Protein AF-A0A6M5J5L5-F1 (afdb_monomer_lite)

Radius of gyration: 13.55 Å; chains: 1; bounding box: 31×40×32 Å

Secondary structure (DSSP, 8-state):
----S------HHHHHHHHHHHTT--HHHHHHHHT--HHHHHHHHTTSSPPPHHHHHHHHHHHT--GGGGS--HHHHHHHHTTT-

Sequence (85 aa):
MLSDMTESRIGIPDKVRGVAAEKGYTQERTALTIGISRTQLGERYAGRISFKADEILKLALAMRVPVERFFPKPEEIDAAEERVA

Foldseek 3Di:
DPPPDDPPPVALLVLLVVLCVVLVHDLCNLQVQQVHDSVVNVCCNVVVDPDDPVSLVSSCVVSVHDSCSSGDDPVSNVVSVVVVD

pLDDT: mean 87.16, std 18.39, range [34.5, 98.69]

Structure (mmCIF, N/CA/C/O backbone):
data_AF-A0A6M5J5L5-F1
#
_entry.id   AF-A0A6M5J5L5-F1
#
loop_
_atom_site.group_PDB
_atom_site.id
_atom_site.type_symbol
_atom_site.label_atom_id
_atom_site.label_alt_id
_atom_site.label_comp_id
_atom_site.label_asym_id
_atom_site.label_entity_id
_atom_site.label_seq_id
_atom_site.pdbx_PDB_ins_code
_atom_site.Cartn_x
_atom_site.Cartn_y
_atom_site.Cartn_z
_atom_site.occupancy
_atom_site.B_iso_or_equiv
_atom_site.auth_seq_id
_atom_site.auth_comp_id
_atom_site.auth_asym_id
_atom_site.auth_atom_id
_atom_site.pdbx_PDB_model_num
ATOM 1 N N . MET A 1 1 ? 6.522 28.592 -6.161 1.00 41.91 1 MET A N 1
ATOM 2 C CA . MET A 1 1 ? 6.643 27.315 -5.426 1.00 41.91 1 MET A CA 1
ATOM 3 C C . MET A 1 1 ? 5.356 26.538 -5.626 1.00 41.91 1 MET A C 1
ATOM 5 O O . MET A 1 1 ? 4.368 26.958 -5.050 1.00 41.91 1 MET A O 1
ATOM 9 N N . LEU A 1 2 ? 5.355 25.512 -6.486 1.00 37.12 2 LEU A N 1
ATOM 10 C CA . LEU A 1 2 ?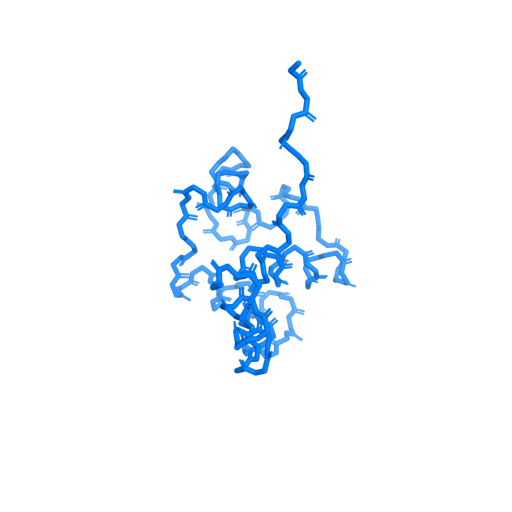 4.284 24.507 -6.658 1.00 37.12 2 LEU A CA 1
ATOM 11 C C .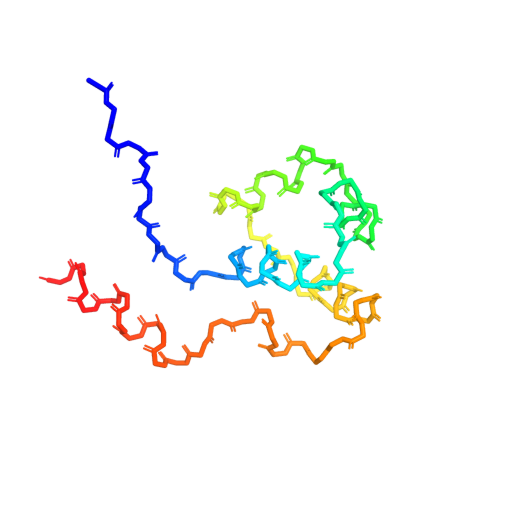 LEU A 1 2 ? 4.770 23.432 -7.662 1.00 37.12 2 LEU A C 1
ATOM 13 O O . LEU A 1 2 ? 4.113 23.142 -8.652 1.00 37.12 2 LEU A O 1
ATOM 17 N N . SER A 1 3 ? 5.974 22.888 -7.457 1.00 34.50 3 SER A N 1
ATOM 18 C CA . SER A 1 3 ? 6.565 21.883 -8.365 1.00 34.50 3 SER A CA 1
ATOM 19 C C . SER A 1 3 ? 6.399 20.444 -7.860 1.00 34.50 3 SER A C 1
ATOM 21 O O . SER A 1 3 ? 7.079 19.551 -8.341 1.00 34.50 3 SER A O 1
ATOM 23 N N . ASP A 1 4 ? 5.517 20.214 -6.884 1.00 46.72 4 ASP A N 1
ATOM 24 C CA . ASP A 1 4 ? 5.471 18.969 -6.103 1.00 46.72 4 ASP A CA 1
ATOM 25 C C . ASP A 1 4 ? 4.241 18.095 -6.407 1.00 46.72 4 ASP A C 1
ATOM 27 O O . ASP A 1 4 ? 3.597 17.558 -5.509 1.00 46.72 4 ASP A O 1
ATOM 31 N N . MET A 1 5 ? 3.841 17.981 -7.677 1.00 42.44 5 MET A N 1
ATOM 32 C CA . MET A 1 5 ? 2.728 17.104 -8.045 1.00 42.44 5 MET A CA 1
ATOM 33 C C . MET A 1 5 ? 3.059 16.275 -9.286 1.00 42.44 5 MET A C 1
ATOM 35 O O . MET A 1 5 ? 3.122 16.786 -10.401 1.00 42.44 5 MET A O 1
ATOM 39 N N . THR A 1 6 ? 3.145 14.958 -9.069 1.00 42.16 6 THR A N 1
ATOM 40 C CA . THR A 1 6 ? 3.058 13.871 -10.064 1.00 42.16 6 THR A CA 1
ATOM 41 C C . THR A 1 6 ? 4.300 13.540 -10.904 1.00 42.16 6 THR A C 1
ATOM 43 O O . THR A 1 6 ? 4.192 13.272 -12.098 1.00 42.16 6 THR A O 1
ATOM 46 N N . GLU A 1 7 ? 5.466 13.352 -10.277 1.00 47.25 7 GLU A N 1
ATOM 47 C CA . GLU A 1 7 ? 6.351 12.285 -10.773 1.00 47.25 7 GLU A CA 1
ATOM 48 C C . GLU A 1 7 ? 5.633 10.945 -10.537 1.00 47.25 7 GLU A C 1
ATOM 50 O O . GLU A 1 7 ? 5.638 10.409 -9.429 1.00 47.25 7 GLU A O 1
ATOM 55 N N . SER A 1 8 ? 4.942 10.426 -11.558 1.00 49.31 8 SER A N 1
ATOM 56 C CA . SER A 1 8 ? 4.373 9.072 -11.541 1.00 49.31 8 SER A CA 1
ATOM 57 C C . SER A 1 8 ? 5.503 8.045 -11.550 1.00 49.31 8 SER A C 1
ATOM 59 O O . SER A 1 8 ? 5.796 7.430 -12.572 1.00 49.31 8 SER A O 1
ATOM 61 N N . ARG A 1 9 ? 6.155 7.853 -10.405 1.00 56.88 9 ARG A N 1
ATOM 62 C CA . ARG A 1 9 ? 6.921 6.635 -10.155 1.00 56.88 9 ARG A CA 1
ATOM 63 C C . ARG A 1 9 ? 5.896 5.521 -10.036 1.00 56.88 9 ARG A C 1
ATOM 65 O O . ARG A 1 9 ? 5.081 5.555 -9.127 1.00 56.88 9 ARG A O 1
ATOM 72 N N . ILE A 1 10 ? 5.881 4.567 -10.962 1.00 72.19 10 ILE A N 1
ATOM 73 C CA . ILE A 1 10 ? 5.011 3.390 -10.852 1.00 72.19 10 ILE A CA 1
ATOM 74 C C . ILE A 1 10 ? 5.644 2.469 -9.802 1.00 72.19 10 ILE A C 1
ATOM 76 O O . ILE A 1 10 ? 6.412 1.567 -10.121 1.00 72.19 10 ILE A O 1
ATOM 80 N N . GLY A 1 11 ? 5.386 2.749 -8.524 1.00 89.88 11 GLY A N 1
ATOM 81 C CA . GLY A 1 11 ? 5.947 2.005 -7.401 1.00 89.88 11 GLY A CA 1
ATOM 82 C C . GLY A 1 11 ? 4.954 1.034 -6.769 1.00 89.88 11 GLY A C 1
ATOM 83 O O . GLY A 1 11 ? 3.745 1.082 -7.008 1.00 89.88 11 GLY A O 1
ATOM 84 N N . ILE A 1 12 ? 5.458 0.184 -5.870 1.00 94.75 12 ILE A N 1
ATOM 85 C CA . ILE A 1 12 ? 4.615 -0.641 -4.986 1.00 94.75 12 ILE A CA 1
ATOM 86 C C . ILE A 1 12 ? 3.527 0.205 -4.286 1.00 94.75 12 ILE A C 1
ATOM 88 O O . ILE A 1 12 ? 2.377 -0.236 -4.263 1.00 94.75 12 ILE A O 1
ATOM 92 N N . PRO A 1 13 ? 3.800 1.425 -3.767 1.00 96.00 13 PRO A N 1
ATOM 93 C CA . PRO A 1 13 ? 2.757 2.269 -3.181 1.00 96.00 13 PRO A CA 1
ATOM 94 C C . PRO A 1 13 ? 1.577 2.562 -4.117 1.00 96.00 13 PRO A C 1
ATOM 96 O O . PRO A 1 13 ? 0.423 2.510 -3.687 1.00 96.00 13 PRO A O 1
ATOM 99 N N . ASP A 1 14 ? 1.840 2.825 -5.395 1.00 93.69 14 ASP A N 1
ATOM 100 C CA . ASP A 1 14 ? 0.817 3.113 -6.404 1.00 93.69 14 ASP A CA 1
ATOM 101 C C . ASP A 1 14 ? 0.001 1.879 -6.745 1.00 93.69 14 ASP A C 1
ATOM 103 O O . ASP A 1 14 ? -1.228 1.947 -6.809 1.00 93.69 14 ASP A O 1
ATOM 107 N N . LYS A 1 15 ? 0.663 0.726 -6.862 1.00 96.44 15 LYS A N 1
ATOM 108 C CA . LYS A 1 15 ? -0.021 -0.554 -7.048 1.00 96.44 15 LYS A CA 1
ATOM 109 C C . LYS A 1 15 ? -0.917 -0.888 -5.858 1.00 96.44 15 LYS A C 1
ATOM 111 O O . LYS A 1 15 ? -2.078 -1.241 -6.056 1.00 96.44 15 LYS A O 1
ATOM 116 N N . VAL A 1 16 ? -0.438 -0.699 -4.625 1.00 97.38 16 VAL A N 1
ATOM 117 C CA . VAL A 1 16 ? -1.253 -0.896 -3.415 1.00 97.38 16 VAL A CA 1
ATOM 118 C C . VAL A 1 16 ? -2.453 0.047 -3.399 1.00 97.38 16 VAL A C 1
ATOM 120 O O . VAL A 1 16 ? -3.563 -0.407 -3.124 1.00 97.38 16 VAL A O 1
ATOM 123 N N . ARG A 1 17 ? -2.274 1.336 -3.720 1.00 96.25 17 ARG A N 1
ATOM 124 C CA . ARG A 1 17 ? -3.389 2.294 -3.823 1.00 96.25 17 ARG A CA 1
ATOM 125 C C . ARG A 1 17 ? -4.404 1.880 -4.885 1.00 96.25 17 ARG A C 1
ATOM 127 O O . ARG A 1 17 ? -5.599 1.893 -4.603 1.00 96.25 17 ARG A O 1
ATOM 134 N N . GLY A 1 18 ? -3.934 1.483 -6.066 1.00 96.44 18 GLY A N 1
ATOM 135 C CA . GLY A 1 18 ? -4.784 1.053 -7.175 1.00 96.44 18 GLY A CA 1
ATOM 136 C C . GLY A 1 18 ? -5.627 -0.171 -6.821 1.00 96.44 18 GLY A C 1
ATOM 137 O O . GLY A 1 18 ? -6.846 -0.149 -6.984 1.00 96.44 18 GLY A O 1
ATOM 138 N N . VAL A 1 19 ? -5.006 -1.209 -6.255 1.00 97.75 19 VAL A N 1
ATOM 139 C CA . VAL A 1 19 ? -5.726 -2.415 -5.816 1.00 97.75 19 VAL A CA 1
ATOM 140 C C . VAL A 1 19 ? -6.684 -2.098 -4.666 1.00 97.75 19 VAL A C 1
ATOM 142 O O . VAL A 1 19 ? -7.826 -2.557 -4.683 1.00 97.75 19 VAL A O 1
ATOM 145 N N . ALA A 1 20 ? -6.266 -1.293 -3.684 1.00 97.62 20 ALA A N 1
ATOM 146 C CA . ALA A 1 20 ? -7.135 -0.899 -2.577 1.00 97.62 20 ALA A CA 1
ATOM 147 C C . ALA A 1 20 ? -8.386 -0.162 -3.080 1.00 97.62 20 ALA A C 1
ATOM 149 O O . ALA A 1 20 ? -9.493 -0.494 -2.660 1.00 97.62 20 ALA A O 1
ATOM 150 N N . ALA A 1 21 ? -8.229 0.771 -4.022 1.00 97.44 21 ALA A N 1
ATOM 151 C CA . ALA A 1 21 ? -9.345 1.478 -4.641 1.00 97.44 21 ALA A CA 1
ATOM 152 C C . ALA A 1 21 ? -10.277 0.523 -5.410 1.00 97.44 21 ALA A C 1
ATOM 154 O O . ALA A 1 21 ? -11.486 0.557 -5.188 1.00 97.44 21 ALA A O 1
ATOM 155 N N . GLU A 1 22 ? -9.729 -0.383 -6.231 1.00 97.75 22 GLU A N 1
ATOM 156 C CA . GLU A 1 22 ? -10.505 -1.401 -6.967 1.00 97.75 22 GLU A CA 1
ATOM 157 C C . GLU A 1 22 ? -11.337 -2.283 -6.023 1.00 97.75 22 GLU A C 1
ATOM 159 O O . GLU A 1 22 ? -12.470 -2.648 -6.332 1.00 97.75 22 GLU A O 1
ATOM 164 N N . LYS A 1 23 ? -10.786 -2.628 -4.853 1.00 97.69 23 LYS A N 1
ATOM 165 C CA . LYS A 1 23 ? -11.452 -3.476 -3.855 1.00 97.69 23 LYS A CA 1
ATOM 166 C C . LYS A 1 23 ? -12.302 -2.704 -2.843 1.00 97.69 23 LYS A C 1
ATOM 168 O O . LYS A 1 23 ? -12.831 -3.319 -1.916 1.00 97.69 23 LYS A O 1
ATOM 173 N N . GLY A 1 24 ? -12.440 -1.385 -2.985 1.00 97.31 24 GLY A N 1
ATOM 174 C CA . GLY A 1 24 ? -13.230 -0.553 -2.071 1.00 97.31 24 GLY A CA 1
ATOM 175 C C . GLY A 1 24 ? -12.639 -0.449 -0.658 1.00 97.31 24 GLY A C 1
ATOM 176 O O . GLY A 1 24 ? -13.373 -0.342 0.326 1.00 97.31 24 GLY A O 1
ATOM 177 N N . TYR A 1 25 ? -11.315 -0.527 -0.526 1.00 98.06 25 TYR A N 1
ATOM 178 C CA . TYR A 1 25 ? -10.614 -0.339 0.740 1.00 98.06 25 TYR A CA 1
ATOM 179 C C . TYR A 1 25 ? -10.316 1.143 0.972 1.00 98.06 25 TYR A C 1
ATOM 181 O O . TYR A 1 25 ? -9.680 1.809 0.157 1.00 98.06 25 TYR A O 1
ATOM 189 N N . THR A 1 26 ? -10.730 1.651 2.132 1.00 97.25 26 THR A N 1
ATOM 190 C CA . THR A 1 26 ? -10.287 2.960 2.622 1.00 97.25 26 THR A CA 1
ATOM 191 C C . THR A 1 26 ? -8.854 2.874 3.149 1.00 97.25 26 THR A C 1
ATOM 193 O O . THR A 1 26 ? -8.379 1.795 3.505 1.00 97.25 26 THR A O 1
ATOM 196 N N . GLN A 1 27 ? -8.171 4.016 3.283 1.00 96.38 27 GLN A N 1
ATOM 197 C CA . GLN A 1 27 ? -6.857 4.062 3.945 1.00 96.38 27 GLN A CA 1
ATOM 198 C C . GLN A 1 27 ? -6.901 3.476 5.360 1.00 96.38 27 GLN A C 1
ATOM 200 O O . GLN A 1 27 ? -6.007 2.733 5.750 1.00 96.38 27 GLN A O 1
ATOM 205 N N . GLU A 1 28 ? -7.958 3.774 6.115 1.00 97.94 28 GLU A N 1
ATOM 206 C CA . GLU A 1 28 ? -8.159 3.242 7.463 1.00 97.94 28 GLU A CA 1
ATOM 207 C C . GLU A 1 28 ? -8.201 1.710 7.457 1.00 97.94 28 GLU A C 1
ATOM 209 O O . GLU A 1 28 ? -7.460 1.052 8.184 1.00 97.94 28 GLU A O 1
ATOM 214 N N . ARG A 1 29 ? -9.009 1.129 6.562 1.00 98.25 29 ARG A N 1
ATOM 215 C CA . ARG A 1 29 ? -9.149 -0.322 6.432 1.00 98.25 29 ARG A CA 1
ATOM 216 C C . ARG A 1 29 ? -7.851 -0.979 5.969 1.00 98.25 29 ARG A C 1
ATOM 218 O O . ARG A 1 29 ? -7.490 -2.035 6.486 1.00 98.25 29 ARG A O 1
ATOM 225 N N . THR A 1 30 ? -7.143 -0.373 5.019 1.00 98.44 30 THR A N 1
ATOM 226 C CA . THR A 1 30 ? -5.837 -0.863 4.562 1.00 98.44 30 THR A CA 1
ATOM 227 C C . THR A 1 30 ? -4.823 -0.875 5.706 1.00 98.44 30 THR A C 1
ATOM 229 O O . THR A 1 30 ? -4.142 -1.879 5.894 1.00 98.44 30 THR A O 1
ATOM 232 N N . ALA A 1 31 ? -4.759 0.195 6.505 1.00 98.50 31 ALA A N 1
ATOM 233 C CA . ALA A 1 31 ? -3.841 0.298 7.639 1.00 98.50 31 ALA A CA 1
ATOM 234 C C . ALA A 1 31 ? -4.152 -0.758 8.711 1.00 98.50 31 ALA A C 1
ATOM 236 O O . ALA A 1 31 ? -3.258 -1.494 9.132 1.00 98.50 31 ALA A O 1
ATOM 237 N N . LEU A 1 32 ? -5.435 -0.908 9.062 1.00 98.50 32 LEU A N 1
ATOM 238 C CA . LEU A 1 32 ? -5.914 -1.938 9.987 1.00 98.50 32 LEU A CA 1
ATO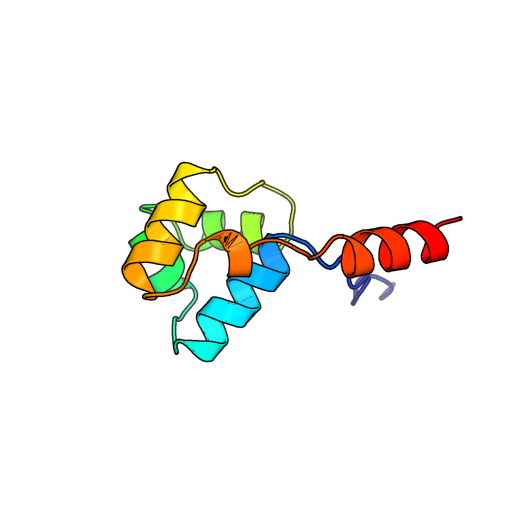M 239 C C . LEU A 1 32 ? -5.563 -3.352 9.508 1.00 98.50 32 LEU A C 1
ATOM 241 O O . LEU A 1 32 ? -5.130 -4.177 10.305 1.00 98.50 32 LEU A O 1
ATOM 245 N N . THR A 1 33 ? -5.689 -3.622 8.204 1.00 98.44 33 THR A N 1
ATOM 246 C CA . THR A 1 33 ? -5.410 -4.945 7.612 1.00 98.44 33 THR A CA 1
ATOM 247 C C . THR A 1 33 ? -3.966 -5.398 7.838 1.00 98.44 33 THR A C 1
ATOM 249 O O . THR A 1 33 ? -3.716 -6.584 8.041 1.00 98.44 33 THR A O 1
ATOM 252 N N . ILE A 1 34 ? -3.011 -4.468 7.820 1.00 98.19 34 ILE A N 1
ATOM 253 C CA . ILE A 1 34 ? -1.588 -4.770 8.030 1.00 98.19 34 ILE A CA 1
ATOM 254 C C . ILE A 1 34 ? -1.098 -4.423 9.439 1.00 98.19 34 ILE A C 1
ATOM 256 O O . ILE A 1 34 ? 0.088 -4.577 9.720 1.00 98.19 34 ILE A O 1
ATOM 260 N N . GLY A 1 35 ? -2.003 -4.013 10.333 1.00 98.19 3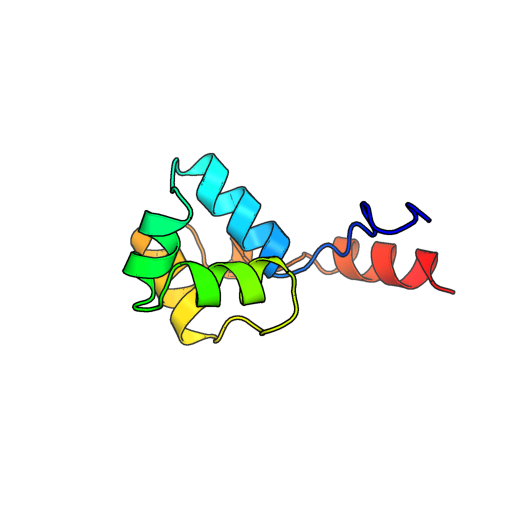5 GLY A N 1
ATOM 261 C CA . GLY A 1 35 ? -1.707 -3.759 11.742 1.00 98.19 35 GLY A CA 1
ATOM 262 C C . GLY A 1 35 ? -0.876 -2.500 11.996 1.00 98.19 35 GLY A C 1
ATOM 263 O O . GLY A 1 35 ? -0.048 -2.499 12.903 1.00 98.19 35 GLY A O 1
ATOM 264 N N . ILE A 1 36 ? -1.069 -1.442 11.201 1.00 98.38 36 ILE A N 1
ATOM 265 C CA . ILE A 1 36 ? -0.360 -0.160 11.358 1.00 98.38 36 ILE A CA 1
ATOM 266 C C . ILE A 1 36 ? -1.335 1.008 11.524 1.00 98.38 36 ILE A C 1
ATOM 268 O O . ILE A 1 36 ? -2.531 0.889 11.255 1.00 98.38 36 ILE A O 1
ATOM 272 N N . SER A 1 37 ? -0.821 2.171 11.929 1.00 98.31 37 SER A N 1
ATOM 273 C CA . SER A 1 37 ? -1.620 3.396 11.970 1.00 98.31 37 SER A CA 1
ATOM 274 C C . SER A 1 37 ? -1.864 3.972 10.572 1.00 98.31 37 SER A C 1
ATOM 276 O O . SER A 1 37 ? -1.077 3.788 9.639 1.00 98.31 37 SER A O 1
ATOM 278 N N . ARG A 1 38 ? -2.938 4.753 10.425 1.00 97.25 38 ARG A N 1
ATOM 279 C CA . ARG A 1 38 ? -3.246 5.450 9.168 1.00 97.25 38 ARG A CA 1
ATOM 280 C C . ARG A 1 38 ? -2.130 6.413 8.741 1.00 97.25 38 ARG A C 1
ATOM 282 O O . ARG A 1 38 ? -1.839 6.505 7.553 1.00 97.25 38 ARG A O 1
ATOM 289 N N . THR A 1 39 ? -1.456 7.064 9.692 1.00 97.62 39 THR A N 1
ATOM 290 C CA . THR A 1 39 ? -0.280 7.909 9.418 1.00 97.62 39 THR A CA 1
ATOM 291 C C . THR A 1 39 ? 0.870 7.089 8.838 1.00 97.62 39 THR A C 1
ATOM 293 O O . THR A 1 39 ? 1.437 7.467 7.819 1.00 97.62 39 THR A O 1
ATOM 296 N N . GLN A 1 40 ? 1.170 5.921 9.417 1.00 97.75 40 GLN A N 1
ATOM 297 C CA . GLN A 1 40 ? 2.209 5.022 8.901 1.00 97.75 40 GLN A CA 1
ATOM 298 C C . GLN A 1 40 ? 1.879 4.468 7.511 1.00 97.75 40 GLN A C 1
ATOM 300 O O . GLN A 1 40 ? 2.791 4.208 6.723 1.00 97.75 40 GLN A O 1
ATOM 305 N N . LEU A 1 41 ? 0.595 4.277 7.194 1.00 98.00 41 LEU A N 1
ATOM 306 C CA . LEU A 1 41 ? 0.175 3.957 5.832 1.00 98.00 41 LEU A CA 1
ATOM 307 C C . LEU A 1 41 ? 0.387 5.151 4.890 1.00 98.00 41 LEU A C 1
ATOM 309 O O . LEU A 1 41 ? 0.852 4.958 3.770 1.00 98.00 41 LEU A O 1
ATOM 313 N N . GLY A 1 42 ? 0.094 6.372 5.343 1.00 97.06 42 GLY A N 1
ATOM 314 C CA . GLY A 1 42 ? 0.348 7.604 4.594 1.00 97.06 42 GLY A CA 1
ATOM 315 C C . GLY A 1 42 ? 1.817 7.757 4.190 1.00 97.06 42 GLY A C 1
ATOM 316 O O . GLY A 1 42 ? 2.105 8.020 3.026 1.00 97.06 42 GLY A O 1
ATOM 317 N N . GLU A 1 43 ? 2.743 7.484 5.110 1.00 97.06 43 GLU A N 1
ATOM 318 C CA . GLU A 1 43 ? 4.188 7.481 4.835 1.00 97.06 43 GLU A CA 1
ATOM 319 C C . GLU A 1 43 ? 4.591 6.454 3.766 1.00 97.06 43 GLU A C 1
ATOM 321 O O . GLU A 1 43 ? 5.453 6.727 2.928 1.00 97.06 43 GLU A O 1
ATOM 326 N N . ARG A 1 44 ? 3.929 5.289 3.742 1.00 96.81 44 ARG A N 1
ATOM 327 C CA . ARG A 1 44 ? 4.144 4.276 2.700 1.00 96.81 44 ARG A CA 1
ATOM 328 C C . ARG A 1 44 ? 3.584 4.700 1.353 1.00 96.81 44 ARG A C 1
ATOM 330 O O . ARG A 1 44 ? 4.247 4.549 0.335 1.00 96.81 44 ARG A O 1
ATOM 337 N N . TYR A 1 45 ? 2.382 5.268 1.338 1.00 95.25 45 TYR A N 1
ATOM 338 C CA . TYR A 1 45 ? 1.763 5.813 0.127 1.00 95.25 45 TYR A CA 1
ATOM 339 C C . TYR A 1 45 ? 2.544 6.992 -0.459 1.00 95.25 45 TYR A C 1
ATOM 341 O O . TYR A 1 45 ? 2.544 7.179 -1.671 1.00 95.25 45 TYR A O 1
ATOM 349 N N . ALA A 1 46 ? 3.238 7.758 0.379 1.00 92.50 46 ALA A N 1
ATOM 350 C CA . ALA A 1 46 ? 4.157 8.803 -0.057 1.00 92.50 46 ALA A CA 1
ATOM 351 C C . ALA A 1 46 ? 5.519 8.261 -0.538 1.00 92.50 46 ALA A C 1
ATOM 353 O O . ALA A 1 46 ? 6.361 9.047 -0.956 1.00 92.50 46 ALA A O 1
ATOM 354 N N . GLY A 1 47 ? 5.769 6.949 -0.445 1.00 91.44 47 GLY A N 1
ATOM 355 C CA . GLY A 1 47 ? 7.049 6.336 -0.812 1.00 91.44 47 GLY A CA 1
ATOM 356 C C . GLY A 1 47 ? 8.199 6.633 0.157 1.00 91.44 47 GLY A C 1
ATOM 357 O O . GLY A 1 47 ? 9.338 6.289 -0.139 1.00 91.44 47 GLY A O 1
ATOM 358 N N . ARG A 1 48 ? 7.923 7.246 1.319 1.00 93.38 48 ARG A N 1
ATOM 359 C CA . ARG A 1 48 ? 8.935 7.559 2.345 1.00 93.38 48 ARG A CA 1
ATOM 360 C C . ARG A 1 48 ? 9.336 6.332 3.159 1.00 93.38 48 ARG A C 1
ATOM 362 O O . ARG A 1 48 ? 10.464 6.243 3.631 1.00 93.38 48 ARG A O 1
ATOM 369 N N . ILE A 1 49 ? 8.413 5.383 3.314 1.00 95.44 49 ILE A N 1
ATOM 370 C CA . ILE A 1 49 ? 8.644 4.094 3.972 1.00 95.44 49 ILE A CA 1
ATOM 371 C C . ILE A 1 49 ? 8.222 2.976 3.018 1.00 95.44 49 ILE A C 1
ATOM 373 O O . ILE A 1 49 ? 7.105 2.977 2.512 1.00 95.44 49 ILE A O 1
ATOM 377 N N . SER A 1 50 ? 9.083 1.987 2.798 1.00 95.44 50 SER A N 1
ATOM 378 C CA .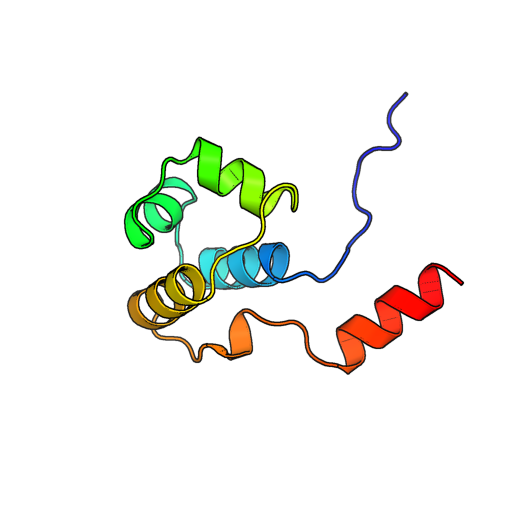 SER A 1 50 ? 8.729 0.830 1.971 1.00 95.44 50 SER A CA 1
ATOM 379 C C . SER A 1 50 ? 7.706 -0.074 2.664 1.00 95.44 50 SER A C 1
ATOM 381 O O . SER A 1 50 ? 7.729 -0.257 3.885 1.00 95.44 50 SER A O 1
ATOM 383 N N . PHE A 1 51 ? 6.830 -0.698 1.874 1.00 97.62 51 PHE A N 1
ATOM 384 C CA . PHE A 1 51 ? 6.032 -1.822 2.359 1.00 97.62 51 PHE A CA 1
ATOM 385 C C . PHE A 1 51 ? 6.938 -3.019 2.645 1.00 97.62 51 PHE A C 1
ATOM 387 O O . PHE A 1 51 ? 7.820 -3.349 1.851 1.00 97.62 51 PHE A O 1
ATOM 394 N N . LYS A 1 52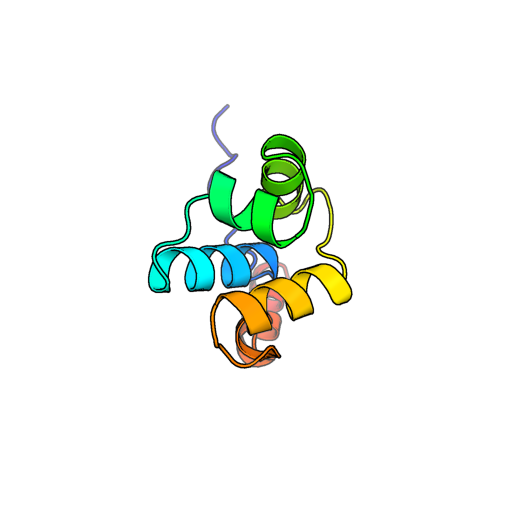 ? 6.698 -3.693 3.769 1.00 97.94 52 LYS A N 1
ATOM 395 C CA . LYS A 1 52 ? 7.348 -4.972 4.066 1.00 97.94 52 LYS A CA 1
ATOM 396 C C . LYS A 1 52 ? 6.681 -6.095 3.274 1.00 97.94 52 LYS A C 1
ATOM 398 O O . LYS A 1 52 ? 5.493 -6.028 2.959 1.00 97.94 52 LYS A O 1
ATOM 403 N N . ALA A 1 53 ? 7.426 -7.162 3.000 1.00 97.50 53 ALA A N 1
ATOM 404 C CA . ALA A 1 53 ? 6.903 -8.312 2.261 1.00 97.50 53 ALA A CA 1
ATOM 405 C C . ALA A 1 53 ? 5.676 -8.949 2.944 1.00 97.50 53 ALA A C 1
ATOM 407 O O . ALA A 1 53 ? 4.708 -9.306 2.273 1.00 97.50 53 ALA A O 1
ATOM 408 N N . ASP A 1 54 ? 5.675 -9.037 4.278 1.00 98.25 54 ASP A N 1
ATOM 409 C CA . ASP A 1 54 ? 4.551 -9.585 5.042 1.00 98.25 54 ASP A CA 1
ATOM 410 C C . ASP A 1 54 ? 3.314 -8.672 5.008 1.00 98.25 54 ASP A C 1
ATOM 412 O O . ASP A 1 54 ? 2.188 -9.166 4.995 1.00 98.25 54 ASP A O 1
ATOM 416 N N . GLU A 1 55 ? 3.501 -7.350 4.946 1.00 98.44 55 GLU A N 1
ATOM 417 C CA . GLU A 1 55 ? 2.411 -6.383 4.769 1.00 98.44 55 GLU A CA 1
ATOM 418 C C . GLU A 1 55 ? 1.728 -6.580 3.410 1.00 98.44 55 GLU A C 1
ATOM 420 O O . GLU A 1 55 ? 0.502 -6.668 3.346 1.00 98.44 55 GLU A O 1
ATOM 425 N N . ILE A 1 56 ? 2.508 -6.724 2.334 1.00 98.38 56 ILE A N 1
ATOM 426 C CA . ILE A 1 56 ? 1.972 -6.986 0.989 1.00 98.38 56 ILE A CA 1
ATOM 427 C C . ILE A 1 56 ? 1.228 -8.323 0.942 1.00 98.38 56 ILE A C 1
ATOM 429 O O . ILE A 1 56 ? 0.123 -8.394 0.402 1.00 98.38 56 ILE A O 1
ATOM 433 N N . LEU A 1 57 ? 1.774 -9.370 1.566 1.00 98.38 57 LEU A N 1
ATOM 434 C CA . LEU A 1 57 ? 1.116 -10.674 1.622 1.00 98.38 57 LEU A CA 1
ATOM 435 C C . LEU A 1 57 ? -0.224 -10.614 2.376 1.00 98.38 57 LEU A C 1
ATOM 437 O O . LEU A 1 57 ? -1.223 -11.159 1.904 1.00 98.38 57 LEU A O 1
ATOM 441 N N . LYS A 1 58 ? -0.281 -9.908 3.514 1.00 98.69 58 LYS A N 1
ATOM 442 C CA . LYS A 1 58 ? -1.527 -9.689 4.272 1.00 98.69 58 LYS A CA 1
ATOM 443 C C . LYS A 1 58 ? -2.576 -8.957 3.433 1.00 98.69 58 LYS A C 1
ATOM 445 O O . LYS A 1 58 ? -3.743 -9.347 3.447 1.00 98.69 58 LYS A O 1
ATOM 450 N N . LEU A 1 59 ? -2.170 -7.934 2.678 1.00 98.50 59 LEU A N 1
ATOM 451 C CA . LEU A 1 59 ? -3.070 -7.209 1.776 1.00 98.50 59 LEU A CA 1
ATOM 452 C C . LEU A 1 59 ? -3.591 -8.108 0.656 1.00 98.50 59 LEU A C 1
ATOM 454 O O . LEU A 1 59 ? -4.795 -8.113 0.417 1.00 98.50 59 LEU A O 1
ATOM 458 N N . ALA A 1 60 ? -2.728 -8.908 0.026 1.00 98.62 60 ALA A N 1
ATOM 459 C CA . ALA A 1 60 ? -3.120 -9.850 -1.022 1.00 98.62 60 ALA A CA 1
ATOM 460 C C . ALA A 1 60 ? -4.186 -10.843 -0.542 1.00 98.62 60 ALA A C 1
ATOM 462 O O . ALA A 1 60 ? -5.230 -10.994 -1.183 1.00 98.62 60 ALA A O 1
ATOM 463 N N . LEU A 1 61 ? -3.975 -11.438 0.636 1.00 98.44 61 LEU A N 1
ATOM 464 C CA . LEU A 1 61 ? -4.936 -12.348 1.259 1.00 98.44 61 LEU A CA 1
ATOM 465 C C . LEU A 1 61 ? -6.263 -11.648 1.581 1.00 98.44 61 LEU A C 1
ATOM 467 O O . LEU A 1 61 ? -7.331 -12.152 1.230 1.00 98.44 61 LEU A O 1
ATOM 471 N N . ALA A 1 62 ? -6.214 -10.469 2.204 1.00 98.38 62 ALA A N 1
ATOM 472 C CA . ALA A 1 62 ? -7.414 -9.736 2.602 1.00 98.38 62 ALA A CA 1
ATOM 473 C C . ALA A 1 62 ? -8.231 -9.232 1.400 1.00 98.38 62 ALA A C 1
ATOM 475 O O . ALA A 1 62 ? -9.461 -9.270 1.423 1.00 98.38 62 ALA A O 1
ATOM 476 N N . MET A 1 63 ? -7.551 -8.778 0.347 1.00 98.25 63 MET A N 1
ATOM 477 C CA . MET A 1 63 ? -8.152 -8.234 -0.874 1.00 98.25 63 MET A CA 1
ATOM 478 C C . MET A 1 63 ? -8.502 -9.313 -1.907 1.00 98.25 63 MET A C 1
ATOM 480 O O . MET A 1 63 ? -9.119 -8.996 -2.927 1.00 98.25 63 MET A O 1
ATOM 484 N N . ARG A 1 64 ? -8.138 -10.576 -1.639 1.00 97.88 64 ARG A N 1
ATOM 485 C CA . ARG A 1 64 ? -8.347 -11.737 -2.518 1.00 97.88 64 ARG A CA 1
ATOM 486 C C . ARG A 1 64 ? -7.810 -11.495 -3.926 1.00 97.88 64 ARG A C 1
ATOM 488 O O . ARG A 1 64 ? -8.508 -11.699 -4.919 1.00 97.88 64 ARG A O 1
ATOM 495 N N . VAL A 1 65 ? -6.569 -11.028 -4.001 1.00 97.81 65 VAL A N 1
ATOM 496 C CA . VAL A 1 65 ? -5.847 -10.868 -5.263 1.00 97.81 65 VAL A CA 1
ATOM 497 C C . VAL A 1 65 ? -4.495 -11.569 -5.196 1.00 97.81 65 VAL A C 1
ATOM 499 O O . VAL A 1 65 ? -3.929 -11.686 -4.108 1.00 97.81 65 VAL A O 1
ATOM 502 N N . PRO A 1 66 ? -3.951 -11.997 -6.342 1.00 98.12 66 PRO A N 1
ATOM 503 C CA . PRO A 1 66 ? -2.580 -12.475 -6.403 1.00 98.12 66 PRO A CA 1
ATOM 504 C C . PRO A 1 66 ? -1.575 -11.392 -5.979 1.00 98.12 66 PRO A C 1
ATOM 506 O O . PRO A 1 66 ? -1.789 -10.200 -6.227 1.00 98.12 66 PRO A O 1
ATOM 509 N N . VAL A 1 67 ? -0.485 -11.804 -5.326 1.00 97.88 67 VAL A N 1
ATOM 510 C CA . VAL A 1 67 ? 0.496 -10.893 -4.709 1.00 97.88 67 VAL A CA 1
ATOM 511 C C . VAL A 1 67 ? 1.233 -10.043 -5.748 1.00 97.88 67 VAL A C 1
ATOM 513 O O . VAL A 1 67 ? 1.548 -8.882 -5.496 1.00 97.88 67 VAL A O 1
ATOM 516 N N . GLU A 1 68 ? 1.428 -10.577 -6.953 1.00 97.00 68 GLU A N 1
ATOM 517 C CA . GLU A 1 68 ? 2.065 -9.907 -8.084 1.00 97.00 68 GLU A CA 1
ATOM 518 C C . GLU A 1 68 ? 1.333 -8.631 -8.521 1.00 97.00 68 GLU A C 1
ATOM 520 O O . GLU A 1 68 ? 1.955 -7.734 -9.083 1.00 97.00 68 GLU A O 1
ATOM 525 N N . ARG A 1 69 ? 0.037 -8.478 -8.202 1.00 96.56 69 ARG A N 1
ATOM 526 C CA . ARG A 1 69 ? -0.710 -7.247 -8.517 1.00 96.56 69 ARG A CA 1
ATOM 527 C C . ARG A 1 69 ? -0.190 -6.014 -7.777 1.00 96.56 69 ARG A C 1
ATOM 529 O O . ARG A 1 69 ? -0.492 -4.899 -8.197 1.00 96.56 69 ARG A O 1
ATOM 536 N N . PHE A 1 70 ? 0.560 -6.202 -6.692 1.00 96.69 70 PHE A N 1
ATOM 537 C CA . PHE A 1 70 ? 1.152 -5.116 -5.909 1.00 96.69 70 PHE A CA 1
ATOM 538 C C . PHE A 1 70 ? 2.528 -4.672 -6.410 1.00 96.69 70 PHE A C 1
ATOM 540 O O . PHE A 1 70 ? 3.097 -3.737 -5.851 1.00 96.69 70 PHE A O 1
ATOM 547 N N . PHE A 1 71 ? 3.060 -5.310 -7.452 1.00 95.25 71 PHE A N 1
ATOM 548 C CA . PHE A 1 71 ? 4.365 -4.987 -8.011 1.00 95.25 71 PHE A CA 1
ATOM 549 C C . PHE A 1 71 ? 4.218 -4.379 -9.411 1.00 95.25 71 PHE A C 1
ATOM 551 O O . PHE A 1 71 ? 3.297 -4.743 -10.151 1.00 95.25 71 PHE A O 1
ATOM 558 N N . PRO A 1 72 ? 5.080 -3.418 -9.782 1.00 91.69 72 PRO A N 1
ATOM 559 C CA . PRO A 1 72 ? 5.197 -2.994 -11.168 1.00 91.69 72 PRO A CA 1
ATOM 560 C C . PRO A 1 72 ? 5.676 -4.154 -12.042 1.00 91.69 72 PRO A C 1
ATOM 562 O O . PRO A 1 72 ? 6.440 -5.017 -11.603 1.00 91.69 72 PRO A O 1
ATOM 565 N N . LYS A 1 73 ? 5.210 -4.175 -13.286 1.00 90.38 73 LYS A N 1
ATOM 566 C CA . LYS A 1 73 ? 5.747 -5.060 -14.320 1.00 90.38 73 LYS A CA 1
ATOM 567 C C . LYS A 1 73 ? 7.113 -4.538 -14.782 1.00 90.38 73 LYS A C 1
ATOM 569 O O . LYS A 1 73 ? 7.319 -3.329 -14.716 1.00 90.38 73 LYS A O 1
ATOM 574 N N . PRO A 1 74 ? 7.999 -5.401 -15.313 1.00 86.94 74 PRO A N 1
ATOM 575 C CA . PRO A 1 74 ? 9.296 -4.971 -15.847 1.00 86.94 74 PRO A CA 1
ATOM 576 C C . PRO A 1 74 ? 9.182 -3.791 -16.825 1.00 86.94 74 PRO A C 1
ATOM 578 O O . PRO A 1 74 ? 9.817 -2.767 -16.624 1.00 86.94 74 PRO A O 1
ATOM 581 N N . GLU A 1 75 ? 8.232 -3.864 -17.761 1.00 86.56 75 GLU A N 1
ATOM 582 C CA . GLU A 1 75 ? 7.965 -2.809 -18.754 1.00 86.56 75 GLU A CA 1
ATOM 583 C C . GLU A 1 75 ? 7.621 -1.439 -18.130 1.00 86.56 75 GLU A C 1
ATOM 585 O O . GLU A 1 75 ? 7.877 -0.389 -18.714 1.00 86.56 75 GLU A O 1
ATOM 590 N N . GLU A 1 76 ? 7.018 -1.433 -16.936 1.00 83.62 76 GLU A N 1
ATOM 591 C CA . GLU A 1 76 ? 6.657 -0.205 -16.217 1.00 83.62 76 GLU A CA 1
ATOM 592 C C . GLU A 1 76 ? 7.850 0.402 -15.467 1.00 83.62 76 GLU A C 1
ATOM 594 O O . GLU A 1 76 ? 7.834 1.597 -15.170 1.00 83.62 76 GLU A O 1
ATOM 599 N N . ILE A 1 77 ? 8.857 -0.418 -15.150 1.00 79.62 77 ILE A N 1
ATOM 600 C CA . ILE A 1 77 ? 10.116 0.011 -14.537 1.00 79.62 77 ILE A CA 1
ATOM 601 C C . ILE A 1 77 ? 11.008 0.623 -15.619 1.00 79.62 77 ILE A C 1
ATOM 603 O O . ILE A 1 77 ? 11.438 1.763 -15.464 1.00 79.62 77 ILE A O 1
ATOM 607 N N . ASP A 1 78 ? 11.183 -0.073 -16.743 1.00 74.50 78 ASP A N 1
ATOM 608 C CA . ASP A 1 78 ? 12.034 0.370 -17.855 1.00 74.50 78 ASP A CA 1
ATOM 609 C C . ASP A 1 78 ? 11.586 1.747 -18.387 1.00 74.50 78 ASP A C 1
ATOM 611 O O . ASP A 1 78 ? 12.377 2.683 -18.510 1.00 74.50 78 ASP A O 1
ATOM 615 N N . ALA A 1 79 ? 10.273 1.929 -18.579 1.00 68.69 79 ALA A N 1
ATOM 616 C CA . ALA A 1 79 ? 9.694 3.198 -19.023 1.00 68.69 79 ALA A CA 1
ATOM 617 C C . ALA A 1 79 ? 9.832 4.348 -18.005 1.00 68.69 79 ALA A C 1
ATOM 619 O O . ALA A 1 79 ? 9.660 5.517 -18.365 1.00 68.69 79 ALA A O 1
ATOM 620 N N . ALA A 1 80 ? 10.069 4.045 -16.725 1.00 65.69 80 ALA A N 1
ATOM 621 C CA . ALA A 1 80 ? 10.336 5.053 -15.705 1.00 65.69 80 ALA A CA 1
ATOM 622 C C . ALA A 1 80 ? 11.814 5.473 -15.702 1.00 65.69 80 ALA A C 1
ATOM 624 O O . ALA A 1 80 ? 12.095 6.649 -15.482 1.00 65.69 80 ALA A O 1
ATOM 625 N N . GLU A 1 81 ? 12.735 4.547 -15.978 1.00 62.84 81 GLU A N 1
ATOM 626 C CA . GLU A 1 81 ? 14.178 4.810 -16.030 1.00 62.84 81 GLU A CA 1
ATOM 627 C C . GLU A 1 81 ? 14.575 5.623 -17.273 1.00 62.84 81 GLU A C 1
ATOM 629 O O . GLU A 1 81 ? 15.314 6.600 -17.152 1.00 62.84 81 GLU A O 1
ATOM 634 N N . GLU A 1 82 ? 13.999 5.321 -18.443 1.00 61.06 82 GLU A N 1
ATOM 635 C CA . GLU A 1 82 ? 14.247 6.064 -19.695 1.00 61.06 82 GLU A CA 1
ATOM 636 C C . GLU A 1 82 ? 13.830 7.542 -19.639 1.00 61.06 82 GLU A C 1
ATOM 638 O O . GLU A 1 82 ? 14.310 8.354 -20.422 1.00 61.06 82 GLU A O 1
ATOM 643 N N . ARG A 1 83 ? 12.929 7.918 -18.724 1.00 56.66 83 ARG A N 1
ATOM 644 C CA . ARG A 1 83 ? 12.458 9.308 -18.570 1.00 56.66 83 ARG A CA 1
ATOM 645 C C . ARG A 1 83 ? 13.364 10.171 -17.694 1.00 56.66 83 ARG A C 1
ATOM 647 O O . ARG A 1 83 ? 13.141 11.378 -17.616 1.00 56.66 83 ARG A O 1
ATOM 654 N N . VAL A 1 84 ? 14.313 9.555 -16.992 1.00 56.62 84 VAL A N 1
ATOM 655 C CA . VAL A 1 84 ? 15.243 10.227 -16.069 1.00 56.62 84 VAL A CA 1
ATOM 656 C C . VAL A 1 84 ? 16.650 10.346 -16.677 1.00 56.62 84 VAL A C 1
ATOM 658 O O . VAL A 1 84 ? 17.446 11.151 -16.191 1.00 56.62 84 VAL A O 1
ATOM 661 N N . ALA A 1 85 ? 16.943 9.574 -17.729 1.00 52.19 85 ALA A N 1
ATOM 662 C CA . ALA A 1 85 ? 18.174 9.639 -18.521 1.00 52.19 85 ALA A CA 1
ATOM 663 C C . ALA A 1 85 ? 18.136 10.771 -19.563 1.00 52.19 85 ALA A C 1
ATOM 665 O O . ALA A 1 85 ? 19.208 11.382 -19.784 1.00 52.19 85 ALA A O 1
#